Protein AF-A0A7Y2GQ16-F1 (afdb_monomer_lite)

Sequence (110 aa):
WNMYAPELTQKIHDSGVILVYARLGTLIYSIPNTFFSLNEHWEFRLLDINDTLIAIRVNSINGGNIGNPYLSGDFRYVLIPGGVAASAKSSVDYTKMSYEEIADRFNIPN

Structure (mmCIF, N/CA/C/O backbone):
data_AF-A0A7Y2GQ16-F1
#
_entry.id   AF-A0A7Y2GQ16-F1
#
loop_
_atom_site.group_PDB
_atom_site.id
_atom_site.type_symbol
_atom_site.label_atom_id
_atom_site.label_alt_id
_atom_site.label_comp_id
_atom_site.label_asym_id
_atom_site.label_entity_id
_atom_site.label_seq_id
_atom_site.pdbx_PDB_ins_code
_atom_site.Cartn_x
_atom_site.Cartn_y
_atom_site.Cartn_z
_atom_site.occupancy
_atom_site.B_iso_or_equiv
_atom_site.auth_seq_id
_atom_site.auth_comp_id
_atom_site.auth_asym_id
_atom_site.auth_atom_id
_atom_site.pdbx_PDB_model_num
ATOM 1 N N . TRP A 1 1 ? 11.894 -0.315 -0.381 1.00 92.94 1 TRP A N 1
ATOM 2 C CA . TRP A 1 1 ? 11.689 0.573 0.785 1.00 92.94 1 TRP A CA 1
ATOM 3 C C . TRP A 1 1 ? 11.036 -0.200 1.912 1.00 92.94 1 TRP A C 1
ATOM 5 O O . TRP A 1 1 ? 10.369 -1.189 1.629 1.00 92.94 1 TRP A O 1
ATOM 15 N N . ASN A 1 2 ? 11.231 0.225 3.160 1.00 92.19 2 ASN A N 1
ATOM 16 C CA . ASN A 1 2 ? 10.551 -0.351 4.321 1.00 92.19 2 ASN A CA 1
ATOM 17 C C . ASN A 1 2 ? 9.882 0.793 5.091 1.00 92.19 2 ASN A C 1
ATOM 19 O O . ASN A 1 2 ? 10.548 1.778 5.404 1.00 92.19 2 ASN A O 1
ATOM 23 N N . MET A 1 3 ? 8.584 0.674 5.357 1.00 92.75 3 MET A N 1
ATOM 24 C CA . MET A 1 3 ? 7.830 1.627 6.172 1.00 92.75 3 MET A CA 1
ATOM 25 C C . MET A 1 3 ? 7.563 1.026 7.544 1.00 92.75 3 MET A C 1
ATOM 27 O O . MET A 1 3 ? 7.146 -0.126 7.623 1.00 92.75 3 MET A O 1
ATOM 31 N N . TYR A 1 4 ? 7.751 1.814 8.600 1.00 94.50 4 TYR A N 1
ATOM 32 C CA . TYR A 1 4 ? 7.383 1.415 9.954 1.00 94.50 4 TYR A CA 1
ATOM 33 C C . TYR A 1 4 ? 5.895 1.671 10.219 1.00 94.50 4 TYR A C 1
ATOM 35 O O . TYR A 1 4 ? 5.397 2.786 10.037 1.00 94.50 4 TYR A O 1
ATOM 43 N N . ALA A 1 5 ? 5.199 0.616 10.629 1.00 93.75 5 ALA A N 1
ATOM 44 C CA . ALA A 1 5 ? 3.777 0.565 10.920 1.00 93.75 5 ALA A CA 1
ATOM 45 C C . ALA A 1 5 ? 3.557 -0.026 12.323 1.00 93.75 5 ALA A C 1
ATOM 47 O O . ALA A 1 5 ? 3.249 -1.210 12.453 1.00 93.75 5 ALA A O 1
ATOM 48 N N . PRO A 1 6 ? 3.711 0.781 13.392 1.00 92.69 6 PRO A N 1
ATOM 49 C CA . PRO A 1 6 ? 3.587 0.298 14.772 1.00 92.69 6 PRO A CA 1
ATOM 50 C C . PRO A 1 6 ? 2.187 -0.234 15.104 1.00 92.69 6 PRO A C 1
ATOM 52 O O . PRO A 1 6 ? 2.027 -1.036 16.017 1.00 92.69 6 PRO A O 1
ATOM 55 N N . GLU A 1 7 ? 1.170 0.202 14.362 1.00 91.94 7 GLU A N 1
ATOM 56 C CA . GLU A 1 7 ? -0.223 -0.220 14.534 1.00 91.94 7 GLU A CA 1
ATOM 57 C C . GLU A 1 7 ? -0.543 -1.544 13.821 1.00 91.94 7 GLU A C 1
ATOM 59 O O . GLU A 1 7 ? -1.680 -2.017 13.871 1.00 91.94 7 GLU A O 1
ATOM 64 N N . LEU A 1 8 ? 0.439 -2.162 13.158 1.00 92.38 8 LEU A N 1
ATOM 65 C CA . LEU A 1 8 ? 0.281 -3.442 12.480 1.00 92.38 8 LEU A CA 1
ATOM 66 C C . LEU A 1 8 ? 0.226 -4.591 13.501 1.00 92.38 8 LEU A C 1
ATOM 68 O O . LEU A 1 8 ? 1.210 -5.263 13.789 1.00 92.38 8 LEU A O 1
ATOM 72 N N . THR A 1 9 ? -0.951 -4.778 14.095 1.00 91.06 9 THR A N 1
ATOM 73 C CA . THR A 1 9 ? -1.217 -5.824 15.098 1.00 91.06 9 THR A CA 1
ATOM 74 C C . THR A 1 9 ? -1.433 -7.201 14.467 1.00 91.06 9 THR A C 1
ATOM 76 O O . THR A 1 9 ? -1.846 -7.296 13.311 1.00 91.06 9 THR A O 1
ATOM 79 N N . GLN A 1 10 ? -1.293 -8.275 15.257 1.00 88.44 10 GLN A N 1
ATOM 80 C CA . GLN A 1 10 ? -1.621 -9.649 14.833 1.00 88.44 10 GLN A CA 1
ATOM 81 C C . GLN A 1 10 ? -3.028 -9.761 14.223 1.00 88.44 10 GLN A C 1
ATOM 83 O O . GLN A 1 10 ? -3.232 -10.424 13.215 1.00 88.44 10 GLN A O 1
ATOM 88 N N . LYS A 1 11 ? -4.008 -9.035 14.772 1.00 88.50 11 LYS A N 1
ATOM 89 C CA . LYS A 1 11 ? -5.374 -9.020 14.233 1.00 88.50 11 LYS A CA 1
ATOM 90 C C . LYS A 1 11 ? -5.430 -8.485 12.796 1.00 88.50 11 LYS A C 1
ATOM 92 O O . LYS A 1 11 ? -6.238 -8.966 11.997 1.00 88.50 11 LYS A O 1
ATOM 97 N N . ILE A 1 12 ? -4.613 -7.478 12.475 1.00 91.38 12 ILE A N 1
ATOM 98 C CA . ILE A 1 12 ? -4.513 -6.938 11.115 1.00 91.38 12 ILE A CA 1
ATOM 99 C C . ILE A 1 12 ? -3.798 -7.935 10.198 1.00 91.38 12 ILE A C 1
ATOM 101 O O . ILE A 1 12 ? -4.252 -8.110 9.073 1.00 91.38 12 ILE A O 1
ATOM 105 N N . HIS A 1 13 ? -2.764 -8.631 10.679 1.00 90.62 13 HIS A N 1
ATOM 106 C CA . HIS A 1 13 ? -2.108 -9.712 9.930 1.00 90.62 13 HIS A CA 1
ATOM 107 C C . HIS A 1 13 ? -3.071 -10.847 9.570 1.00 90.62 13 HIS A C 1
ATOM 109 O O . HIS A 1 13 ? -3.132 -11.260 8.416 1.00 90.62 13 HIS A O 1
ATOM 115 N N . ASP A 1 14 ? -3.859 -11.314 10.538 1.00 90.00 14 ASP A N 1
ATOM 116 C CA . ASP A 1 14 ? -4.706 -12.500 10.365 1.00 90.00 14 ASP A CA 1
ATOM 117 C C . ASP A 1 14 ? -5.950 -12.239 9.509 1.00 90.00 14 ASP A C 1
ATOM 119 O O . ASP A 1 14 ? -6.464 -13.137 8.844 1.00 90.00 14 ASP A O 1
ATOM 123 N N . SER A 1 15 ? -6.502 -11.026 9.589 1.00 90.44 15 SER A N 1
ATOM 124 C CA . SER A 1 15 ? -7.852 -10.753 9.076 1.00 90.44 15 SER A CA 1
ATOM 125 C C . SER A 1 15 ? -8.070 -9.340 8.546 1.00 90.44 15 SER A C 1
ATOM 127 O O . SER A 1 15 ? -9.162 -9.025 8.069 1.00 90.44 15 SER A O 1
ATOM 129 N N . GLY A 1 16 ? -7.077 -8.464 8.682 1.00 90.19 16 GLY A N 1
ATOM 130 C CA . GLY A 1 16 ? -7.178 -7.077 8.263 1.00 90.19 16 GLY A CA 1
ATOM 131 C C . GLY A 1 16 ? -6.922 -6.871 6.777 1.00 90.19 16 GLY A C 1
ATOM 132 O O . GLY A 1 16 ? -6.600 -7.785 6.023 1.00 90.19 16 GLY A O 1
ATOM 133 N N . VAL A 1 17 ? -7.061 -5.615 6.367 1.00 92.31 17 VAL A N 1
ATOM 134 C CA . VAL A 1 17 ? -6.702 -5.145 5.032 1.00 92.31 17 VAL A CA 1
ATOM 135 C C . VAL A 1 17 ? -5.591 -4.119 5.168 1.00 92.31 17 VAL A C 1
ATOM 137 O O . VAL A 1 17 ? -5.670 -3.199 5.984 1.00 92.31 17 VAL A O 1
ATOM 140 N N . ILE A 1 18 ? -4.570 -4.271 4.332 1.00 94.50 18 ILE A N 1
ATOM 141 C CA . ILE A 1 18 ? -3.455 -3.338 4.218 1.00 94.50 18 ILE A CA 1
ATOM 142 C C . ILE A 1 18 ? -3.511 -2.751 2.816 1.00 94.50 18 ILE A C 1
ATOM 144 O O . ILE A 1 18 ? -3.421 -3.477 1.828 1.00 94.50 18 ILE A O 1
ATOM 148 N N . LEU A 1 19 ? -3.676 -1.436 2.730 1.00 96.56 19 LEU A N 1
ATOM 149 C CA . LEU A 1 19 ? -3.620 -0.705 1.468 1.00 96.56 19 LEU A CA 1
ATOM 150 C C . LEU A 1 19 ? -2.358 0.140 1.460 1.00 96.56 19 LEU A C 1
ATOM 152 O O . LEU A 1 19 ? -2.110 0.875 2.414 1.00 96.56 19 LEU A O 1
ATOM 156 N N . VAL A 1 20 ? -1.587 0.073 0.382 1.00 97.31 20 VAL A N 1
ATOM 157 C CA . VAL A 1 20 ? -0.350 0.841 0.230 1.00 97.31 20 VAL A CA 1
ATOM 158 C C . VAL A 1 20 ? -0.477 1.754 -0.976 1.00 97.31 20 VAL A C 1
ATOM 160 O O . VAL A 1 20 ? -0.975 1.357 -2.028 1.00 97.31 20 VAL A O 1
ATOM 163 N N . TYR A 1 21 ? -0.021 2.991 -0.819 1.00 97.62 21 TYR A N 1
ATOM 164 C CA . TYR A 1 21 ? -0.031 3.997 -1.868 1.00 97.62 21 TYR A CA 1
ATOM 165 C C . TYR A 1 21 ? 1.336 4.656 -1.978 1.00 97.62 21 TYR A C 1
ATOM 167 O O . TYR A 1 21 ? 1.976 4.936 -0.965 1.00 97.62 21 TYR A O 1
ATOM 175 N N . ALA A 1 22 ? 1.739 4.958 -3.205 1.00 97.19 22 ALA A N 1
ATOM 176 C CA . ALA A 1 22 ? 2.880 5.806 -3.506 1.00 97.19 22 ALA A CA 1
ATOM 177 C C . ALA A 1 22 ? 2.405 7.172 -3.999 1.00 97.19 22 ALA A C 1
ATOM 179 O O . ALA A 1 22 ? 1.371 7.277 -4.669 1.00 97.19 22 ALA A O 1
ATOM 180 N N . ARG A 1 23 ? 3.181 8.213 -3.710 1.00 95.25 23 ARG A N 1
ATOM 181 C CA . ARG A 1 23 ? 3.006 9.544 -4.285 1.00 95.25 23 ARG A CA 1
ATOM 182 C C . ARG A 1 23 ? 4.223 9.903 -5.131 1.00 95.25 23 ARG A C 1
ATOM 184 O O . ARG A 1 23 ? 5.359 9.726 -4.707 1.00 95.25 23 ARG A O 1
ATOM 191 N N . LEU A 1 24 ? 3.969 10.458 -6.312 1.00 93.50 24 LEU A N 1
ATOM 192 C CA . LEU A 1 24 ? 4.986 11.052 -7.175 1.00 93.50 24 LEU A CA 1
ATOM 193 C C . LEU A 1 24 ? 4.494 12.429 -7.629 1.00 93.50 24 LEU A C 1
ATOM 195 O O . LEU A 1 24 ? 3.597 12.540 -8.466 1.00 93.50 24 LEU A O 1
ATOM 199 N N . GLY A 1 25 ? 5.044 13.491 -7.037 1.00 91.38 25 GLY A N 1
ATOM 200 C CA . GLY A 1 25 ? 4.528 14.846 -7.231 1.00 91.38 25 GLY A CA 1
ATOM 201 C C . GLY A 1 25 ? 3.067 14.949 -6.778 1.00 91.38 25 GLY A C 1
ATOM 202 O O . GLY A 1 25 ? 2.756 14.728 -5.609 1.00 91.38 25 GLY A O 1
ATOM 203 N N . THR A 1 26 ? 2.163 15.268 -7.705 1.00 92.31 26 THR A N 1
ATOM 204 C CA . THR A 1 26 ? 0.712 15.354 -7.456 1.00 92.31 26 THR A CA 1
ATOM 205 C C . THR A 1 26 ? -0.038 14.049 -7.732 1.00 92.31 26 THR A C 1
ATOM 207 O O . THR A 1 26 ? -1.228 13.955 -7.435 1.00 92.31 26 THR A O 1
ATOM 210 N N . LEU A 1 27 ? 0.636 13.040 -8.290 1.00 94.69 27 LEU A N 1
ATOM 211 C CA . LEU A 1 27 ? 0.029 11.765 -8.658 1.00 94.69 27 LEU A CA 1
ATOM 212 C C . LEU A 1 27 ? 0.082 10.787 -7.486 1.00 94.69 27 LEU A C 1
ATOM 214 O O . LEU A 1 27 ? 1.079 10.710 -6.766 1.00 94.69 27 LEU A O 1
ATOM 218 N N . ILE A 1 28 ? -0.997 10.027 -7.309 1.00 95.62 28 ILE A N 1
ATOM 219 C CA . ILE A 1 28 ? -1.113 8.978 -6.294 1.00 95.62 28 ILE A CA 1
ATOM 220 C C . ILE A 1 28 ? -1.372 7.656 -7.010 1.00 95.62 28 ILE A C 1
ATOM 222 O O . ILE A 1 28 ? -2.294 7.558 -7.817 1.00 95.62 28 ILE A O 1
ATOM 226 N N . TYR A 1 29 ? -0.588 6.638 -6.669 1.00 97.06 29 TYR A N 1
ATOM 227 C CA . TYR A 1 29 ? -0.695 5.290 -7.215 1.00 97.06 29 TYR A CA 1
ATOM 228 C C . TYR A 1 29 ? -1.000 4.304 -6.090 1.00 97.06 29 TYR A C 1
ATOM 230 O O . TYR A 1 29 ? -0.341 4.328 -5.052 1.00 97.06 29 TYR A O 1
ATOM 238 N N . SER A 1 30 ? -1.984 3.428 -6.283 1.00 97.38 30 SER A N 1
ATOM 239 C CA . SER A 1 30 ? -2.172 2.258 -5.420 1.00 97.38 30 SER A CA 1
ATOM 240 C C . SER A 1 30 ? -1.116 1.205 -5.740 1.00 97.38 30 SER A C 1
ATOM 242 O O . SER A 1 30 ? -0.834 0.980 -6.915 1.00 97.38 30 SER A O 1
ATOM 244 N N . ILE A 1 31 ? -0.574 0.550 -4.716 1.00 97.00 31 ILE A N 1
ATOM 245 C CA . ILE A 1 31 ? 0.302 -0.618 -4.841 1.00 97.00 31 ILE A CA 1
ATOM 246 C C . ILE A 1 31 ? -0.520 -1.864 -4.452 1.00 97.00 31 ILE A C 1
ATOM 248 O O . ILE A 1 31 ? -1.176 -1.836 -3.407 1.00 97.00 31 ILE A O 1
ATOM 252 N N . PRO A 1 32 ? -0.504 -2.949 -5.252 1.00 96.94 32 PRO A N 1
ATOM 253 C CA . PRO A 1 32 ? 0.379 -3.183 -6.399 1.00 96.94 32 PRO A CA 1
ATOM 254 C C . PRO A 1 32 ? 0.039 -2.365 -7.655 1.00 96.94 32 PRO A C 1
ATOM 256 O O . PRO A 1 32 ? -1.113 -1.995 -7.881 1.00 96.94 32 PRO A O 1
ATOM 259 N N . ASN A 1 33 ? 1.059 -2.087 -8.473 1.00 96.94 33 ASN A N 1
ATOM 260 C CA . ASN A 1 33 ? 0.932 -1.386 -9.756 1.00 96.94 33 ASN A CA 1
ATOM 261 C C . ASN A 1 33 ? 1.965 -1.889 -10.771 1.00 96.94 33 ASN A C 1
ATOM 263 O O . ASN A 1 33 ? 3.067 -2.270 -10.386 1.00 96.94 33 ASN A O 1
ATOM 267 N N . THR A 1 34 ? 1.649 -1.834 -12.063 1.00 97.25 34 THR A N 1
ATOM 268 C CA . THR A 1 34 ? 2.569 -2.244 -13.130 1.00 97.25 34 THR A CA 1
ATOM 269 C C . THR A 1 34 ? 2.701 -1.142 -14.172 1.00 97.25 34 THR A C 1
ATOM 271 O O . THR A 1 34 ? 1.728 -0.785 -14.834 1.00 97.25 34 THR A O 1
ATOM 274 N N . PHE A 1 35 ? 3.928 -0.670 -14.385 1.00 95.31 35 PHE A N 1
ATOM 275 C CA . PHE A 1 35 ? 4.282 0.254 -15.457 1.00 95.31 35 PHE A CA 1
ATOM 276 C C . PHE A 1 35 ? 4.998 -0.512 -16.571 1.00 95.31 35 PHE A C 1
ATOM 278 O O . PHE A 1 35 ? 6.223 -0.623 -16.586 1.00 95.31 35 PHE A O 1
ATOM 285 N N . PHE A 1 36 ? 4.233 -1.039 -17.531 1.00 94.12 36 PHE A N 1
ATOM 286 C CA . PHE A 1 36 ? 4.785 -1.840 -18.632 1.00 94.12 36 PHE A CA 1
ATOM 287 C C . PHE A 1 36 ? 5.827 -1.087 -19.468 1.00 94.12 36 PHE A C 1
ATOM 289 O O . PHE A 1 36 ? 6.844 -1.667 -19.836 1.00 94.12 36 PHE A O 1
ATOM 296 N N . SER A 1 37 ? 5.612 0.207 -19.725 1.00 93.19 37 SER A N 1
ATOM 297 C CA . SER A 1 37 ? 6.556 1.049 -20.474 1.00 93.19 37 SER A CA 1
ATOM 298 C C . SER A 1 37 ? 7.881 1.280 -19.744 1.00 93.19 37 SER A C 1
ATOM 300 O O . SER A 1 37 ? 8.884 1.557 -20.395 1.00 93.19 37 SER A O 1
ATOM 302 N N . LEU A 1 38 ? 7.887 1.161 -18.414 1.00 94.00 38 LEU A N 1
ATOM 303 C CA . LEU A 1 38 ? 9.070 1.324 -17.568 1.00 94.00 38 LEU A CA 1
ATOM 304 C C . LEU A 1 38 ? 9.676 -0.018 -17.149 1.00 94.00 38 LEU A C 1
ATOM 306 O O . LEU A 1 38 ? 10.708 -0.037 -16.492 1.00 94.00 38 LEU A O 1
ATOM 310 N N . ASN A 1 39 ? 9.059 -1.139 -17.543 1.00 95.94 39 ASN A N 1
ATOM 311 C CA . ASN A 1 39 ? 9.461 -2.481 -17.131 1.00 95.94 39 ASN A CA 1
ATOM 312 C C . ASN A 1 39 ? 9.471 -2.670 -15.597 1.00 95.94 39 ASN A C 1
ATOM 314 O O . ASN A 1 39 ? 10.303 -3.392 -15.050 1.00 95.94 39 ASN A O 1
ATOM 318 N N . GLU A 1 40 ? 8.523 -2.040 -14.899 1.00 96.62 40 GLU A N 1
ATOM 319 C CA . GLU A 1 40 ? 8.438 -2.061 -13.436 1.00 96.62 40 GLU A CA 1
ATOM 320 C C . GLU A 1 40 ? 7.123 -2.669 -12.943 1.00 96.62 40 GLU A C 1
ATOM 322 O O . GLU A 1 40 ? 6.036 -2.233 -13.326 1.00 96.62 40 GLU A O 1
ATOM 327 N N . HIS A 1 41 ? 7.221 -3.622 -12.020 1.00 97.31 41 HIS A N 1
ATOM 328 C CA . HIS A 1 41 ? 6.108 -4.105 -11.211 1.00 97.31 41 HIS A CA 1
ATOM 329 C C . HIS A 1 41 ? 6.355 -3.786 -9.737 1.00 97.31 41 HIS A C 1
ATOM 331 O O . HIS A 1 41 ? 7.340 -4.233 -9.151 1.00 97.31 41 HIS A O 1
ATOM 337 N N . TRP A 1 42 ? 5.449 -3.016 -9.149 1.00 97.31 42 TRP A N 1
ATOM 338 C CA . TRP A 1 42 ? 5.479 -2.590 -7.760 1.00 97.31 42 TRP A CA 1
ATOM 339 C C . TRP A 1 42 ? 4.555 -3.453 -6.922 1.00 97.31 42 TRP A C 1
ATOM 341 O O . TRP A 1 42 ? 3.374 -3.601 -7.236 1.00 97.31 42 TRP A O 1
ATOM 351 N N . GLU A 1 43 ? 5.078 -3.941 -5.807 1.00 97.06 43 GLU A N 1
ATOM 352 C CA . GLU A 1 43 ? 4.344 -4.734 -4.829 1.00 97.06 43 GLU A CA 1
ATOM 353 C C . GLU A 1 43 ? 4.746 -4.339 -3.406 1.00 97.06 43 GLU A C 1
ATOM 355 O O . GLU A 1 43 ? 5.749 -3.654 -3.168 1.00 97.06 43 GLU A O 1
ATOM 360 N N . PHE A 1 44 ? 3.966 -4.793 -2.434 1.00 95.88 44 PHE A N 1
ATOM 361 C CA . PHE A 1 44 ? 4.364 -4.757 -1.038 1.00 95.88 44 PHE A CA 1
ATOM 362 C C . PHE A 1 44 ? 4.153 -6.128 -0.410 1.00 95.88 44 PHE A C 1
ATOM 364 O O . PHE A 1 44 ? 3.305 -6.905 -0.843 1.00 95.88 44 PHE A O 1
ATOM 371 N N . ARG A 1 45 ? 4.925 -6.404 0.634 1.00 94.12 45 ARG A N 1
ATOM 372 C CA . ARG A 1 45 ? 4.760 -7.585 1.475 1.00 94.12 45 ARG A CA 1
ATOM 373 C C . ARG A 1 45 ? 5.119 -7.267 2.917 1.00 94.12 45 ARG A C 1
ATOM 375 O O . ARG A 1 45 ? 5.804 -6.281 3.186 1.00 94.12 45 ARG A O 1
ATOM 382 N N . LEU A 1 46 ? 4.685 -8.129 3.820 1.00 92.25 46 LEU A N 1
ATOM 383 C CA . LEU A 1 46 ? 5.174 -8.189 5.196 1.00 92.25 46 LEU A CA 1
ATOM 384 C C . LEU A 1 46 ? 6.292 -9.236 5.236 1.00 92.25 46 LEU A C 1
ATOM 386 O O . LEU A 1 46 ? 6.276 -10.164 4.421 1.00 92.25 46 LEU A O 1
ATOM 390 N N . LEU A 1 47 ? 7.303 -9.071 6.091 1.00 83.00 47 LEU A N 1
ATOM 391 C CA . LEU A 1 47 ? 8.402 -10.045 6.152 1.00 83.00 47 LEU A CA 1
ATOM 392 C C . LEU A 1 47 ? 8.079 -11.222 7.079 1.00 83.00 47 LEU A C 1
ATOM 394 O O . LEU A 1 47 ? 8.628 -12.301 6.876 1.00 83.00 47 LEU A O 1
ATOM 398 N N . ASP A 1 48 ? 7.185 -11.018 8.049 1.00 83.12 48 ASP A N 1
ATOM 399 C CA . ASP A 1 48 ? 6.725 -12.024 9.008 1.00 83.12 48 ASP A CA 1
ATOM 400 C C . ASP A 1 48 ? 5.300 -11.701 9.510 1.00 83.12 48 ASP A C 1
ATOM 402 O O . ASP A 1 48 ? 4.816 -10.577 9.362 1.00 83.12 48 ASP A O 1
ATOM 406 N N . ILE A 1 49 ? 4.644 -12.681 10.136 1.00 75.88 49 ILE A N 1
ATOM 407 C CA . ILE A 1 49 ? 3.289 -12.604 10.708 1.00 75.88 49 ILE A CA 1
ATOM 408 C C . ILE A 1 49 ? 3.178 -11.680 11.928 1.00 75.88 49 ILE A C 1
ATOM 410 O O . ILE A 1 49 ? 2.078 -11.302 12.303 1.00 75.88 49 ILE A O 1
ATOM 414 N N . ASN A 1 50 ? 4.307 -11.331 12.549 1.00 79.38 50 ASN A N 1
ATOM 415 C CA . ASN A 1 50 ? 4.398 -10.380 13.663 1.00 79.38 50 ASN A CA 1
ATOM 416 C C . ASN A 1 50 ? 5.176 -9.116 13.271 1.00 79.38 50 ASN A C 1
ATOM 418 O O . ASN A 1 50 ? 5.594 -8.341 14.133 1.00 79.38 50 ASN A O 1
ATOM 422 N N . ASP A 1 51 ? 5.438 -8.928 11.976 1.00 84.81 51 ASP A N 1
ATOM 423 C CA . ASP A 1 51 ? 6.230 -7.799 11.514 1.00 84.81 51 ASP A CA 1
ATOM 424 C C . ASP A 1 51 ? 5.454 -6.488 11.698 1.00 84.81 51 ASP A C 1
ATOM 426 O O . ASP A 1 51 ? 4.229 -6.439 11.609 1.00 84.81 51 ASP A O 1
ATOM 430 N N . THR A 1 52 ? 6.185 -5.409 11.943 1.00 92.19 52 THR A N 1
ATOM 431 C CA . THR A 1 52 ? 5.662 -4.034 11.960 1.00 92.19 52 THR A CA 1
AT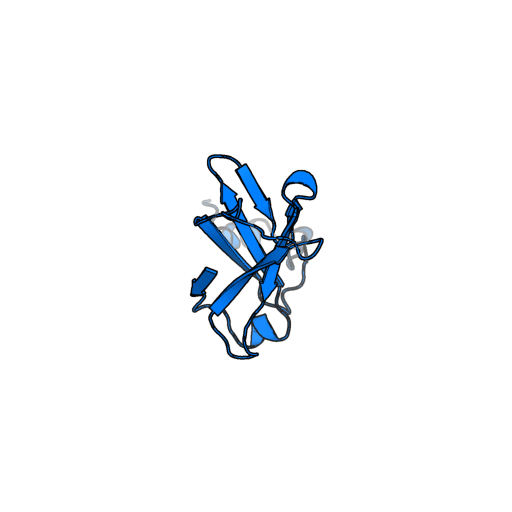OM 432 C C . THR A 1 52 ? 6.188 -3.234 10.773 1.00 92.19 52 THR A C 1
ATOM 434 O O . THR A 1 52 ? 6.016 -2.018 10.702 1.00 92.19 52 THR A O 1
ATOM 437 N N . LEU A 1 53 ? 6.847 -3.899 9.823 1.00 94.50 53 LEU A N 1
ATOM 438 C CA . LEU A 1 53 ? 7.381 -3.299 8.616 1.00 94.50 53 LEU A CA 1
ATOM 439 C C . LEU A 1 53 ? 6.570 -3.705 7.388 1.00 94.50 53 LEU A C 1
ATOM 441 O O . LEU A 1 53 ? 6.351 -4.877 7.096 1.00 94.50 53 LEU A O 1
ATOM 445 N N . ILE A 1 54 ? 6.196 -2.699 6.601 1.00 95.06 54 ILE A N 1
ATOM 446 C CA . ILE A 1 54 ? 5.655 -2.900 5.258 1.00 95.06 54 ILE A CA 1
ATOM 447 C C . ILE A 1 54 ? 6.807 -2.735 4.270 1.00 95.06 54 ILE A C 1
ATOM 449 O O . ILE A 1 54 ? 7.348 -1.640 4.075 1.00 95.06 54 ILE A O 1
ATOM 453 N N . ALA A 1 55 ? 7.199 -3.840 3.648 1.00 95.12 55 ALA A N 1
ATOM 454 C CA . ALA A 1 55 ? 8.291 -3.909 2.696 1.00 95.12 55 ALA A CA 1
ATOM 455 C C . ALA A 1 55 ? 7.772 -3.688 1.269 1.00 95.12 55 ALA A C 1
ATOM 457 O O . ALA A 1 55 ? 7.160 -4.568 0.672 1.00 95.12 55 ALA A O 1
ATOM 458 N N . ILE A 1 56 ? 8.076 -2.528 0.691 1.00 95.88 56 ILE A N 1
ATOM 459 C CA . ILE A 1 56 ? 7.763 -2.194 -0.704 1.00 95.88 56 ILE A CA 1
ATOM 460 C C . ILE A 1 56 ? 8.909 -2.657 -1.599 1.00 95.88 56 ILE A C 1
ATOM 462 O O . ILE A 1 56 ? 10.087 -2.376 -1.311 1.00 95.88 56 ILE A O 1
ATOM 466 N N . ARG A 1 57 ? 8.573 -3.369 -2.672 1.00 95.25 57 ARG A N 1
ATOM 467 C CA . ARG A 1 57 ? 9.511 -3.943 -3.637 1.00 95.25 57 ARG A CA 1
ATOM 468 C C . ARG A 1 57 ? 9.107 -3.559 -5.056 1.00 95.25 57 ARG A C 1
ATOM 470 O O . ARG A 1 57 ? 7.937 -3.336 -5.349 1.00 95.25 57 ARG A O 1
ATOM 477 N N . VAL A 1 58 ? 10.117 -3.465 -5.909 1.00 96.06 58 VAL A N 1
ATOM 478 C CA . VAL A 1 58 ? 9.963 -3.263 -7.343 1.00 96.06 58 VAL A CA 1
ATOM 479 C C . VAL A 1 58 ? 10.714 -4.385 -8.039 1.00 96.06 58 VAL A C 1
ATOM 481 O O . VAL A 1 58 ? 11.846 -4.700 -7.668 1.00 96.06 58 VAL A O 1
ATOM 484 N N . ASN A 1 59 ? 10.061 -5.005 -9.010 1.00 95.94 59 ASN A N 1
ATOM 485 C CA . ASN A 1 59 ? 10.602 -6.095 -9.800 1.00 95.94 59 ASN A CA 1
ATOM 486 C C . ASN A 1 59 ? 10.562 -5.721 -11.278 1.00 95.94 59 ASN A C 1
ATOM 488 O O . ASN A 1 59 ? 9.691 -4.978 -11.731 1.00 95.94 59 ASN A O 1
ATOM 492 N N . SER A 1 60 ? 11.508 -6.272 -12.026 1.00 96.81 60 SER A N 1
ATOM 493 C CA . SER A 1 60 ? 11.533 -6.165 -13.477 1.00 96.81 60 SER A CA 1
ATOM 494 C C . SER A 1 60 ? 10.499 -7.115 -14.059 1.00 96.81 60 SER A C 1
ATOM 496 O O . SER A 1 60 ? 10.445 -8.276 -13.652 1.00 96.81 60 SER A O 1
ATOM 498 N N . ILE A 1 61 ? 9.694 -6.655 -15.013 1.00 96.25 61 ILE A N 1
ATOM 499 C CA . ILE A 1 61 ? 8.662 -7.501 -15.633 1.00 96.25 61 ILE A CA 1
ATOM 500 C C . ILE A 1 61 ? 9.310 -8.530 -16.570 1.00 96.25 61 ILE A C 1
ATOM 502 O O . ILE A 1 61 ? 8.853 -9.667 -16.660 1.00 96.25 61 ILE A O 1
ATOM 506 N N . ASN A 1 62 ? 10.387 -8.146 -17.260 1.00 94.88 62 ASN A N 1
ATOM 507 C CA . ASN A 1 62 ? 11.077 -8.983 -18.247 1.00 94.88 62 ASN A CA 1
ATOM 508 C C . ASN A 1 62 ? 12.464 -9.488 -17.797 1.00 94.88 62 ASN A C 1
ATOM 510 O O . ASN A 1 62 ? 13.183 -10.085 -18.594 1.00 94.88 62 ASN A O 1
ATOM 514 N N . GLY A 1 63 ? 12.865 -9.224 -16.549 1.00 92.75 63 GLY A N 1
ATOM 515 C CA . GLY A 1 63 ? 14.177 -9.602 -16.007 1.00 92.75 63 GLY A CA 1
ATOM 516 C C . GLY A 1 63 ? 15.336 -8.660 -16.372 1.00 92.75 63 GLY A C 1
ATOM 517 O O . GLY A 1 63 ? 16.452 -8.859 -15.900 1.00 92.75 63 GLY A O 1
ATOM 518 N N . GLY A 1 64 ? 15.094 -7.619 -17.171 1.00 92.75 64 GLY A N 1
ATOM 519 C CA . GLY A 1 64 ? 16.052 -6.550 -17.456 1.00 92.75 64 GLY A CA 1
ATOM 520 C C . GLY A 1 64 ? 16.313 -5.626 -16.261 1.00 92.75 64 GLY A C 1
ATOM 521 O O . GLY A 1 64 ? 15.635 -5.696 -15.236 1.00 92.75 64 GLY A O 1
ATOM 522 N N . ASN A 1 65 ? 17.290 -4.727 -16.396 1.00 91.56 65 ASN A N 1
ATOM 523 C CA . ASN A 1 65 ? 17.632 -3.766 -15.345 1.00 91.56 65 ASN A CA 1
ATOM 524 C C . ASN A 1 65 ? 16.549 -2.676 -15.213 1.00 91.56 65 ASN A C 1
ATOM 526 O O . ASN A 1 65 ? 16.160 -2.073 -16.210 1.00 91.56 65 ASN A O 1
ATOM 530 N N . ILE A 1 66 ? 16.096 -2.422 -13.984 1.00 89.44 66 ILE A N 1
ATOM 531 C CA . ILE A 1 66 ? 15.087 -1.405 -13.641 1.00 89.44 66 ILE A CA 1
ATOM 532 C C . ILE A 1 66 ? 15.694 0.010 -13.643 1.00 89.44 66 ILE A C 1
ATOM 534 O O . ILE A 1 66 ? 14.996 0.994 -13.853 1.00 89.44 66 ILE A O 1
ATOM 538 N N . GLY A 1 67 ? 17.009 0.141 -13.441 1.00 89.75 67 GLY A N 1
ATOM 539 C CA . GLY A 1 67 ? 17.652 1.448 -13.327 1.00 89.75 67 GLY A CA 1
ATOM 540 C C . GLY A 1 67 ? 17.192 2.192 -12.071 1.00 89.75 67 GLY A C 1
ATOM 541 O O . GLY A 1 67 ? 17.284 1.651 -10.969 1.00 89.75 67 GLY A O 1
ATOM 542 N N . ASN A 1 68 ? 16.737 3.439 -12.231 1.00 91.69 68 ASN A N 1
ATOM 543 C CA . ASN A 1 68 ? 16.184 4.232 -11.134 1.00 91.69 68 ASN A CA 1
ATOM 544 C C . ASN A 1 68 ? 14.661 4.031 -11.056 1.00 91.69 68 ASN A C 1
ATOM 546 O O . ASN A 1 68 ? 13.975 4.499 -11.966 1.00 91.69 68 ASN A O 1
ATOM 550 N N . PRO A 1 69 ? 14.132 3.396 -9.995 1.00 93.75 69 PRO A N 1
ATOM 551 C CA . PRO A 1 69 ? 12.712 3.077 -9.920 1.00 93.75 69 PRO A CA 1
ATOM 552 C C . PRO A 1 69 ? 11.816 4.317 -9.952 1.00 93.75 69 PRO A C 1
ATOM 554 O O . PRO A 1 69 ? 12.091 5.304 -9.265 1.00 93.75 69 PRO A O 1
ATOM 557 N N . TYR A 1 70 ? 10.710 4.241 -10.690 1.00 94.25 70 TYR A N 1
ATOM 558 C CA . TYR A 1 70 ? 9.828 5.380 -10.937 1.00 94.25 70 TYR A CA 1
ATOM 559 C C . TYR A 1 70 ? 9.142 5.933 -9.679 1.00 94.25 70 TYR A C 1
ATOM 561 O O . TYR A 1 70 ? 9.124 7.143 -9.447 1.00 94.25 70 TYR A O 1
ATOM 569 N N . LEU A 1 71 ? 8.580 5.055 -8.843 1.00 92.25 71 LEU A N 1
ATOM 570 C CA . LEU A 1 71 ? 7.917 5.435 -7.593 1.00 92.25 71 LEU A CA 1
ATOM 571 C C . LEU A 1 71 ? 8.928 5.490 -6.439 1.00 92.25 71 LEU A C 1
ATOM 573 O O . LEU A 1 71 ? 8.965 4.611 -5.585 1.00 92.25 71 LEU A O 1
ATOM 577 N N . SER A 1 72 ? 9.778 6.515 -6.390 1.00 82.25 72 SER A N 1
ATOM 578 C CA . SER A 1 72 ? 10.770 6.652 -5.316 1.00 82.25 72 SER A CA 1
ATOM 579 C C . SER A 1 72 ? 10.335 7.637 -4.222 1.00 82.25 72 SER A C 1
ATOM 581 O O . SER A 1 72 ? 10.249 8.838 -4.465 1.00 82.25 72 SER A O 1
ATOM 583 N N . GLY A 1 73 ? 10.184 7.148 -2.987 1.00 77.50 73 GLY A N 1
ATOM 584 C CA . GLY A 1 73 ? 10.450 7.941 -1.777 1.00 77.50 73 GLY A CA 1
ATOM 585 C C . GLY A 1 73 ? 9.260 8.388 -0.924 1.00 77.50 73 GLY A C 1
ATOM 586 O O . GLY A 1 73 ? 9.454 8.530 0.279 1.00 77.50 73 GLY A O 1
ATOM 587 N N . ASP A 1 74 ? 8.055 8.553 -1.476 1.00 93.81 74 ASP A N 1
ATOM 588 C CA . ASP A 1 74 ? 6.872 8.949 -0.693 1.00 93.81 74 ASP A CA 1
ATOM 589 C C . ASP A 1 74 ? 5.801 7.857 -0.746 1.00 93.81 74 ASP A C 1
ATOM 591 O O . ASP A 1 74 ? 5.201 7.580 -1.790 1.00 93.81 74 ASP A O 1
ATOM 595 N N . PHE A 1 75 ? 5.590 7.215 0.398 1.00 96.31 75 PHE A N 1
ATOM 596 C CA . PHE A 1 75 ? 4.655 6.116 0.552 1.00 96.31 75 PHE A CA 1
ATOM 597 C C . PHE A 1 75 ? 3.806 6.315 1.798 1.00 96.31 75 PHE A C 1
ATOM 599 O O . PHE A 1 75 ? 4.268 6.807 2.827 1.00 96.31 75 PHE A O 1
ATOM 606 N N . ARG A 1 76 ? 2.561 5.858 1.716 1.00 95.50 76 ARG A N 1
ATOM 607 C CA . ARG A 1 76 ? 1.641 5.795 2.848 1.00 95.50 76 ARG A CA 1
ATOM 608 C C . ARG A 1 76 ? 0.892 4.478 2.839 1.00 95.50 76 ARG A C 1
ATOM 610 O O . ARG A 1 76 ? 0.727 3.850 1.792 1.00 95.50 76 ARG A O 1
ATOM 617 N N . TYR A 1 77 ? 0.376 4.109 3.997 1.00 95.75 77 TYR A N 1
ATOM 618 C CA . TYR A 1 77 ? -0.454 2.929 4.158 1.00 95.75 77 TYR A CA 1
ATOM 619 C C . TYR A 1 77 ? -1.747 3.261 4.899 1.00 95.75 77 TYR A C 1
ATOM 621 O O . TYR A 1 77 ? -1.852 4.283 5.576 1.00 95.75 77 TYR A O 1
ATOM 629 N N . VAL A 1 78 ? -2.734 2.384 4.746 1.00 95.88 78 VAL A N 1
ATOM 630 C CA . VAL A 1 78 ? -3.970 2.361 5.526 1.00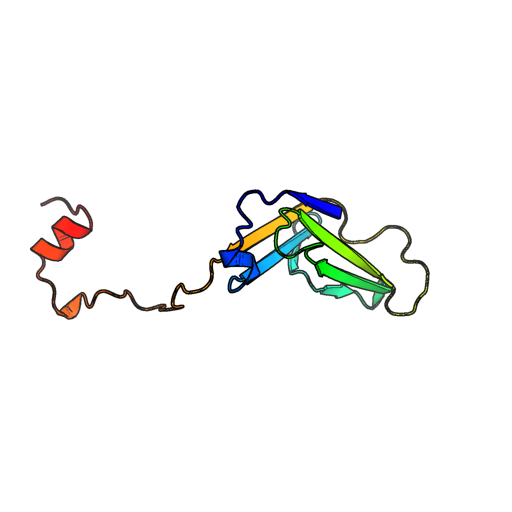 95.88 78 VAL A CA 1
ATOM 631 C C . VAL A 1 78 ? -4.140 0.950 6.063 1.00 95.88 78 VAL A C 1
ATOM 633 O O . VAL A 1 78 ? -4.081 -0.011 5.293 1.00 95.88 78 VAL A O 1
ATOM 636 N N . LEU A 1 79 ? -4.346 0.840 7.373 1.00 93.88 79 LEU A N 1
ATOM 637 C CA . LEU A 1 79 ? -4.641 -0.417 8.050 1.0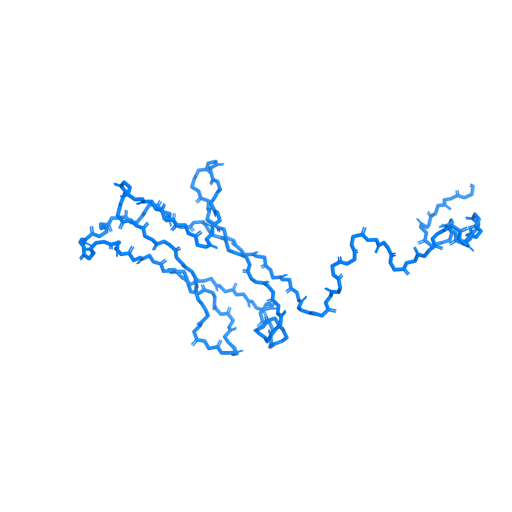0 93.88 79 LEU A CA 1
ATOM 638 C C . LEU A 1 79 ? -6.124 -0.440 8.406 1.00 93.88 79 LEU A C 1
ATOM 640 O O . LEU A 1 79 ? -6.626 0.473 9.058 1.00 93.88 79 LEU A O 1
ATOM 644 N N . ILE A 1 80 ? -6.824 -1.486 7.983 1.00 90.94 80 ILE A N 1
ATOM 645 C CA . ILE A 1 80 ? -8.225 -1.713 8.331 1.00 90.94 80 ILE A CA 1
ATOM 646 C C . ILE A 1 80 ? -8.281 -3.012 9.137 1.00 90.94 80 ILE A C 1
ATOM 648 O O . ILE A 1 80 ? -8.000 -4.076 8.582 1.00 90.94 80 ILE A O 1
ATOM 652 N N . PRO A 1 81 ? -8.613 -2.962 10.438 1.00 87.94 81 PRO A N 1
ATOM 653 C CA . PRO A 1 81 ? -8.745 -4.163 11.251 1.00 87.94 81 PRO A CA 1
ATOM 654 C C . PRO A 1 81 ? -9.824 -5.102 10.708 1.00 87.94 81 PRO A C 1
ATOM 656 O O . PRO A 1 81 ? -10.922 -4.670 10.355 1.00 87.94 81 PRO A O 1
ATOM 659 N N . GLY A 1 82 ? -9.534 -6.402 10.704 1.00 81.88 82 GLY A N 1
ATOM 660 C CA . GLY A 1 82 ? -10.516 -7.418 10.349 1.00 81.88 82 GLY A CA 1
ATOM 661 C C . GLY A 1 82 ? -11.637 -7.551 11.378 1.00 81.88 82 GLY A C 1
ATOM 662 O O . GLY A 1 82 ? -11.543 -7.084 12.520 1.00 81.88 82 GLY A O 1
ATOM 663 N N . GLY A 1 83 ? -12.732 -8.192 10.972 1.00 75.38 83 GLY A N 1
ATOM 664 C CA . GLY A 1 83 ? -13.905 -8.407 11.826 1.00 75.38 83 GLY A CA 1
ATOM 665 C C . GLY A 1 83 ? -14.758 -7.157 12.067 1.00 75.38 83 GLY A C 1
ATOM 666 O O . GLY A 1 83 ? -15.759 -7.236 12.775 1.00 75.38 83 GLY A O 1
ATOM 667 N N . VAL A 1 84 ? -14.406 -6.016 11.468 1.00 67.25 84 VAL A N 1
ATOM 668 C CA . VAL A 1 84 ? -15.329 -4.887 11.334 1.00 67.25 84 VAL A CA 1
ATOM 669 C C . VAL A 1 84 ? -16.246 -5.211 10.163 1.00 67.25 84 VAL A C 1
ATOM 671 O O . VAL A 1 84 ? -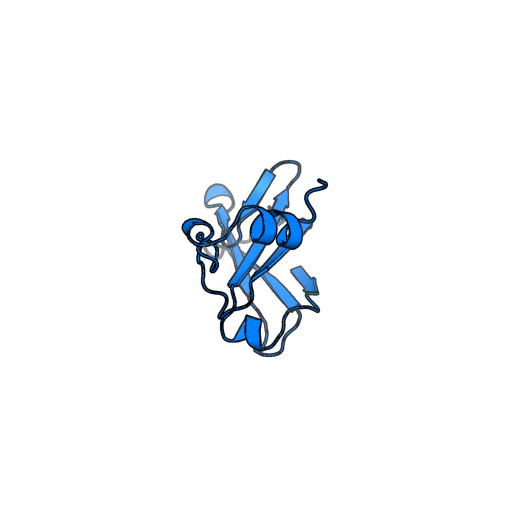15.798 -5.272 9.018 1.00 67.25 84 VAL A O 1
ATOM 674 N N . ALA A 1 85 ? -17.523 -5.476 10.440 1.00 65.19 85 ALA A N 1
ATOM 675 C CA . ALA A 1 85 ? -18.502 -5.640 9.376 1.00 65.19 85 ALA A CA 1
ATOM 676 C C . ALA A 1 85 ? -18.474 -4.381 8.501 1.00 65.19 85 ALA A C 1
ATOM 678 O O . ALA A 1 85 ? -18.607 -3.268 9.011 1.00 65.19 85 ALA A O 1
ATOM 679 N N . ALA A 1 86 ? -18.328 -4.550 7.186 1.00 58.81 86 ALA A N 1
ATOM 680 C CA . ALA A 1 86 ? -18.505 -3.477 6.214 1.00 58.81 86 ALA A CA 1
ATOM 681 C C . ALA A 1 86 ? -19.999 -3.112 6.108 1.00 58.81 86 ALA A C 1
ATOM 683 O O . ALA A 1 86 ? -20.594 -3.139 5.033 1.00 58.81 86 ALA A O 1
ATOM 684 N N . SER A 1 87 ? -20.662 -2.836 7.232 1.00 57.62 87 SER A N 1
ATOM 685 C CA . SER A 1 87 ? -22.016 -2.321 7.213 1.00 57.62 87 SER A CA 1
ATOM 686 C C . SER A 1 87 ? -21.920 -0.831 6.909 1.00 57.62 87 SER A C 1
ATOM 688 O O . SER A 1 87 ? -21.772 0.007 7.790 1.00 57.62 87 SER A O 1
ATOM 690 N N . ALA A 1 88 ? -22.070 -0.486 5.631 1.00 56.12 88 ALA A N 1
ATOM 691 C CA . ALA A 1 88 ? -22.378 0.882 5.206 1.00 56.12 88 ALA A CA 1
ATOM 692 C C . ALA A 1 88 ? -23.722 1.392 5.781 1.00 56.12 88 ALA A C 1
ATOM 694 O O . ALA A 1 88 ? -24.112 2.534 5.560 1.00 56.12 88 ALA A O 1
ATOM 695 N N . LYS A 1 89 ? -24.446 0.541 6.517 1.00 58.41 89 LYS A N 1
ATOM 696 C CA . LYS A 1 89 ? -25.593 0.897 7.340 1.00 58.41 89 LYS A CA 1
ATOM 697 C C . LYS A 1 89 ? -25.138 0.980 8.789 1.00 58.41 89 LYS A C 1
ATOM 699 O O . LYS A 1 89 ? -24.449 0.079 9.266 1.00 58.41 89 LYS A O 1
ATOM 704 N N . SER A 1 90 ? -25.553 2.043 9.472 1.00 59.62 90 SER A N 1
ATOM 705 C CA . SER A 1 90 ? -25.489 2.102 10.929 1.00 59.62 90 SER A CA 1
ATOM 706 C C . SER A 1 90 ? -26.021 0.790 11.509 1.00 59.62 90 SER A C 1
ATOM 708 O O . SER A 1 90 ? -27.056 0.291 11.064 1.00 59.62 90 SER A O 1
ATOM 710 N N . SER A 1 91 ? -25.318 0.227 12.492 1.00 66.88 91 SER A N 1
ATOM 711 C CA . SER A 1 91 ? -25.835 -0.893 13.287 1.00 66.88 91 SER A CA 1
ATOM 712 C C . SER A 1 91 ? -27.087 -0.495 14.080 1.00 66.88 91 SER A C 1
ATOM 714 O O . SER A 1 91 ? -27.781 -1.358 14.613 1.00 66.88 91 SER A O 1
ATOM 716 N N . VAL A 1 92 ? -27.378 0.808 14.147 1.00 76.56 92 VAL A N 1
ATOM 717 C CA . VAL A 1 92 ? -28.538 1.392 14.801 1.00 76.56 92 VAL A CA 1
ATOM 718 C C . VAL A 1 92 ? -29.630 1.677 13.774 1.00 76.56 92 VAL A C 1
ATOM 720 O O . VAL A 1 92 ? -29.442 2.434 12.821 1.00 76.56 92 VAL A O 1
ATOM 723 N N . ASP A 1 93 ? -30.809 1.122 14.029 1.00 81.38 93 ASP A N 1
ATOM 724 C CA . ASP A 1 93 ? -32.041 1.479 13.335 1.00 81.38 93 ASP A CA 1
ATOM 725 C C . ASP A 1 93 ? -32.638 2.760 13.940 1.00 81.38 93 ASP A C 1
ATOM 727 O O . ASP A 1 93 ? -33.395 2.717 14.910 1.00 81.38 93 ASP A O 1
ATOM 731 N N . TYR A 1 94 ? -32.285 3.913 13.369 1.00 85.94 94 TYR A N 1
ATOM 732 C CA . TYR A 1 94 ? -32.792 5.213 13.825 1.00 85.94 94 TYR A CA 1
ATOM 733 C C . TYR A 1 94 ? -34.294 5.404 13.581 1.00 85.94 94 TYR A C 1
ATOM 735 O O . TYR A 1 94 ? -34.886 6.288 14.187 1.00 85.94 94 TYR A O 1
ATOM 743 N N . THR A 1 95 ? -34.935 4.576 12.743 1.00 85.31 95 THR A N 1
ATOM 744 C CA . THR A 1 95 ? -36.389 4.673 12.505 1.00 85.31 95 THR A CA 1
ATOM 745 C C . THR A 1 95 ? -37.217 4.263 13.721 1.00 85.31 95 THR A C 1
ATOM 747 O O . THR A 1 95 ? -38.413 4.537 13.778 1.00 85.31 95 THR A O 1
ATOM 750 N N . LYS A 1 96 ? -36.574 3.621 14.701 1.00 89.31 96 LYS A N 1
ATOM 751 C CA . LYS A 1 96 ? -37.180 3.173 15.956 1.00 89.31 96 LYS A CA 1
ATOM 752 C C . LYS A 1 96 ? -36.834 4.055 17.153 1.00 89.31 96 LYS A C 1
ATOM 754 O O . LYS A 1 96 ? -37.276 3.734 18.250 1.00 89.31 96 LYS A O 1
ATOM 759 N N . MET A 1 97 ? -36.034 5.103 16.959 1.00 91.25 97 MET A N 1
ATOM 760 C CA . MET A 1 97 ? -35.629 6.006 18.036 1.00 91.25 97 MET A CA 1
ATOM 761 C C . MET A 1 97 ? -36.550 7.224 18.098 1.00 91.25 97 MET A C 1
ATOM 763 O O . MET A 1 97 ? -36.998 7.721 17.062 1.00 91.25 97 MET A O 1
ATOM 767 N N . SER A 1 98 ? -36.812 7.716 19.306 1.00 93.06 98 SER A N 1
ATOM 768 C CA . SER A 1 98 ? -37.481 9.001 19.498 1.00 93.06 98 SER A CA 1
ATOM 769 C C . SER A 1 98 ? -36.551 10.166 19.136 1.00 93.06 98 SER A C 1
ATOM 771 O O . SER A 1 98 ? -35.335 10.003 18.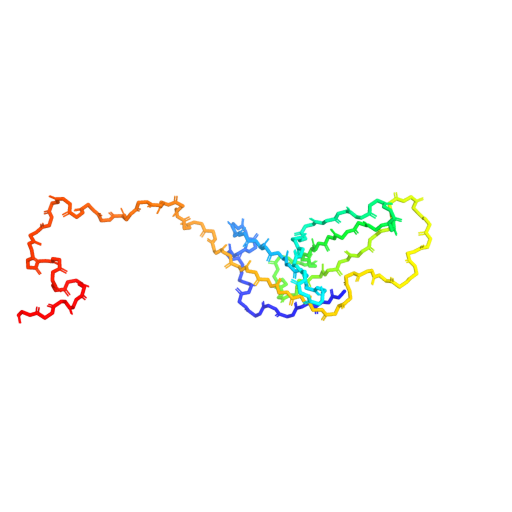995 1.00 93.06 98 SER A O 1
ATOM 773 N N . TYR A 1 99 ? -37.120 11.364 18.982 1.00 89.62 99 TYR A N 1
ATOM 774 C CA . TYR A 1 99 ? -36.327 12.567 18.727 1.00 89.62 99 TYR A CA 1
ATOM 775 C C . TYR A 1 99 ? -35.333 12.833 19.867 1.00 89.62 99 TYR A C 1
AT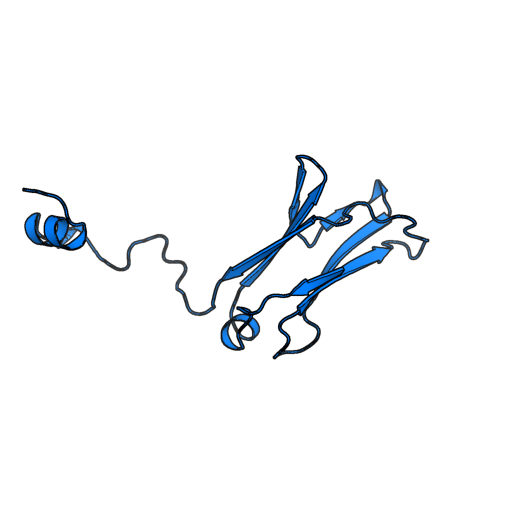OM 777 O O . TYR A 1 99 ? -34.175 13.151 19.612 1.00 89.62 99 TYR A O 1
ATOM 785 N N . GLU A 1 100 ? -35.764 12.635 21.110 1.00 93.12 100 GLU A N 1
ATOM 786 C CA . GLU A 1 100 ? -34.966 12.842 22.319 1.00 93.12 100 GLU A CA 1
ATOM 787 C C . GLU A 1 100 ? -33.779 11.871 22.372 1.00 93.12 100 GLU A C 1
ATOM 789 O O . GLU A 1 100 ? -32.647 12.288 22.595 1.00 93.12 100 GLU A O 1
ATOM 794 N N . GLU A 1 101 ? -34.001 10.589 22.059 1.00 91.88 101 GLU A N 1
ATOM 795 C CA . GLU A 1 101 ? -32.927 9.588 22.008 1.00 91.88 101 GLU A CA 1
ATOM 796 C C . GLU A 1 101 ? -31.893 9.890 20.907 1.00 91.88 101 GLU A C 1
ATOM 798 O O . GLU A 1 101 ? -30.710 9.555 21.038 1.00 91.88 101 GLU A O 1
ATOM 803 N N . ILE A 1 102 ? -32.327 10.507 19.803 1.00 91.56 102 ILE A N 1
ATOM 804 C CA . ILE A 1 102 ? -31.434 10.980 18.739 1.00 91.56 102 ILE A CA 1
ATOM 805 C C . ILE A 1 102 ? -30.661 12.216 19.214 1.00 91.56 102 ILE A C 1
ATOM 807 O O . ILE A 1 102 ? -29.439 12.259 19.051 1.00 91.56 102 ILE A O 1
ATOM 811 N N . ALA A 1 103 ? -31.340 13.196 19.811 1.00 92.00 103 ALA A N 1
ATOM 812 C CA . ALA A 1 103 ? -30.726 14.430 20.289 1.00 92.00 103 ALA A CA 1
ATOM 813 C C . ALA A 1 103 ? -29.637 14.151 21.335 1.00 92.00 103 ALA A C 1
ATOM 815 O O . ALA A 1 103 ? -28.513 14.627 21.174 1.00 92.00 103 ALA A O 1
ATOM 816 N N . ASP A 1 104 ? -29.916 13.287 22.313 1.00 91.06 104 ASP A N 1
ATOM 817 C CA . ASP A 1 104 ? -28.951 12.877 23.338 1.00 91.06 104 ASP A CA 1
ATOM 818 C C . ASP A 1 104 ? -27.744 12.153 22.732 1.00 91.06 104 ASP A C 1
ATOM 820 O O . ASP A 1 104 ? -26.593 12.428 23.070 1.00 91.06 104 ASP A O 1
ATOM 824 N N . ARG A 1 105 ? -27.978 11.236 21.784 1.00 89.06 105 ARG A N 1
ATOM 825 C CA . ARG A 1 105 ? -26.897 10.462 21.159 1.00 89.06 105 ARG A CA 1
ATOM 826 C C . ARG A 1 105 ? -25.944 11.328 20.337 1.00 89.06 105 ARG A C 1
ATOM 828 O O . ARG A 1 105 ? -24.754 11.019 20.271 1.00 89.06 105 ARG A O 1
ATOM 835 N N . PHE A 1 106 ? -26.461 12.363 19.681 1.00 91.50 106 PHE A N 1
ATOM 836 C CA . PHE A 1 106 ? -25.680 13.240 18.808 1.00 91.50 106 PHE A CA 1
ATOM 837 C C . PHE A 1 106 ? -25.327 14.587 19.452 1.00 91.50 106 PHE A C 1
ATOM 839 O O . PHE A 1 106 ? -24.725 15.426 18.784 1.00 91.50 106 PHE A O 1
ATOM 846 N N . ASN A 1 107 ? -25.640 14.775 20.739 1.00 89.81 107 ASN A N 1
ATOM 847 C CA . ASN A 1 107 ? -25.450 16.027 21.475 1.00 89.81 107 ASN A CA 1
ATOM 848 C C . ASN A 1 107 ? -26.070 17.238 20.752 1.00 89.81 107 ASN A C 1
ATOM 850 O O . ASN A 1 107 ? -25.436 18.287 20.616 1.00 89.81 107 ASN A O 1
ATOM 854 N N . ILE A 1 108 ? -27.297 17.082 20.249 1.00 89.62 108 ILE A N 1
ATOM 855 C CA . ILE A 1 108 ? -28.042 18.165 19.600 1.00 89.62 108 ILE A CA 1
ATOM 856 C C . ILE A 1 108 ? -28.643 19.056 20.702 1.00 89.62 108 ILE A C 1
ATOM 858 O O . ILE A 1 108 ? -29.361 18.536 21.554 1.00 89.62 108 ILE A O 1
ATOM 862 N N . PRO A 1 109 ? -28.366 20.374 20.721 1.00 81.69 109 PRO A N 1
ATOM 863 C CA . PRO A 1 109 ? -28.950 21.281 21.708 1.00 81.69 109 PRO A CA 1
ATOM 864 C C . PRO A 1 109 ? -30.472 21.405 21.541 1.00 81.69 109 PRO A C 1
ATOM 866 O O . PRO A 1 109 ? -30.964 21.388 20.411 1.00 81.69 109 PRO A O 1
ATOM 869 N N . ASN A 1 110 ? -31.182 21.581 22.661 1.00 70.50 110 ASN A N 1
ATOM 870 C CA . ASN A 1 110 ? -32.616 21.902 22.689 1.00 70.50 110 ASN A CA 1
ATOM 871 C C . ASN A 1 110 ? -32.907 23.338 22.243 1.00 70.50 110 ASN A C 1
ATOM 873 O O . ASN A 1 110 ? -32.123 24.240 22.624 1.00 70.50 110 ASN A O 1
#

Radius of gyration: 20.89 Å; chains: 1; bounding box: 55×34×44 Å

Secondary structure (DSSP, 8-state):
-EEE-TT--HHHHHH-EEEEEEEETTEEEEESEEEGGGTEEEEEEESSTT--EEEEEEEESSSS---S-SS-SEEEEEEE-TT----SS-SS-GGGS-HHHHHHHHT---

pLDDT: mean 89.37, std 9.56, range [56.12, 97.62]

Foldseek 3Di:
DKDFAPVCALQLLVFKDKWKWFDDPPDIDTPQDDDVVLQKGKHWDAPDSGGRIIRIDIDGNVNDDSPDPPRPDGMDMDIGGGPPPPPPDDPDDCVPDDPVRVCVVVVPDD